Protein AF-A0A7K4CXM3-F1 (afdb_monomer_lite)

Foldseek 3Di:
DVQVPFDWDDDPPDIAGHEAEDEAAQEWEWEDDPDIDIQWADDPPDPDIDGVVPLLVVLLVQCLVLLFLVSDPQDCPDPVCNVSSVLSVLLSVPPRVLSNVLSVDPDPRVSNVSSRVSSQVSRVVVVLVVVVVVVVVVDDHPWYWYWTFYWYDYDPDIDTGTDDIDIRDD

Secondary structure (DSSP, 8-state):
-GGGGSPPEEETTEEEPPPEEEEEEEEEEEE-SSS-EESEE--TT-SS-EESSHHHHHHHHHHHHHSSGGG----S--TTSHHHHHHHHHHHHHHHHHHHHHHT-S-HHHHHHHHHHHHHHHHHHHHHHHHHHHHTTT---S-EEEEEEEEEE-SS-EEEEEEEEEEE--

pLDDT: mean 91.56, std 8.36, range [56.62, 98.5]

Sequence (170 aa):
AASHHAPDRHVGNACVEGNLLFFASAHVGFMPGEHVKYGKILRPGQERETTCCGAMMGFLALLKDRKSCSNLDLDLNDPLDIARQVVFCELAKHHGPALDALLAIADGNKQVIELAKINNDLVEGAIKRMVAAFLGRGHCENRIALVSGITINAPAEDYFVLREISVLKG

Structure (mmCIF, N/CA/C/O backbone):
data_AF-A0A7K4CXM3-F1
#
_entry.id   AF-A0A7K4CXM3-F1
#
loop_
_atom_site.group_PDB
_atom_site.id
_atom_site.type_symbol
_atom_site.label_atom_id
_atom_site.label_alt_id
_atom_site.label_comp_id
_atom_site.label_asym_id
_atom_site.label_entity_id
_atom_site.label_seq_id
_atom_site.pdbx_PDB_ins_code
_atom_site.Cartn_x
_atom_site.Cartn_y
_atom_site.Cartn_z
_atom_site.occupancy
_atom_site.B_iso_or_equiv
_atom_site.auth_seq_id
_atom_site.auth_comp_id
_atom_site.auth_asym_id
_atom_site.auth_atom_id
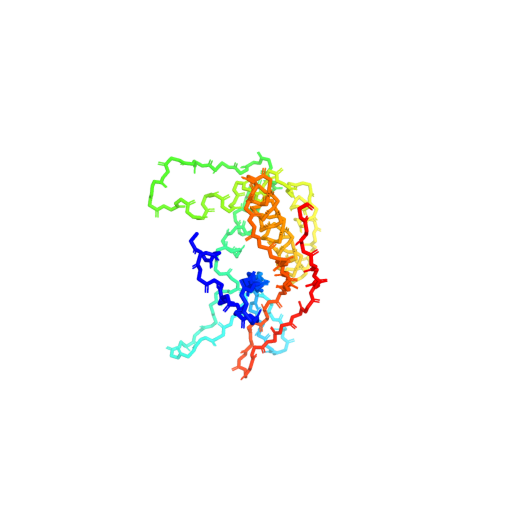_atom_site.pdbx_PDB_model_num
ATOM 1 N N . ALA A 1 1 ? 17.065 -9.524 -12.321 1.00 76.50 1 ALA A N 1
ATOM 2 C CA . ALA A 1 1 ? 16.664 -10.942 -12.172 1.00 76.50 1 ALA A CA 1
ATOM 3 C C . ALA A 1 1 ? 15.443 -11.233 -13.034 1.00 76.50 1 ALA A C 1
ATOM 5 O O . ALA A 1 1 ? 15.625 -11.848 -14.068 1.00 76.50 1 ALA A O 1
ATOM 6 N N . ALA A 1 2 ? 14.251 -10.723 -12.692 1.00 80.75 2 ALA A N 1
ATOM 7 C CA . ALA A 1 2 ? 13.035 -10.946 -13.489 1.00 80.75 2 ALA A CA 1
ATOM 8 C C . ALA A 1 2 ? 13.175 -10.554 -14.974 1.00 80.75 2 ALA A C 1
ATOM 10 O O . ALA A 1 2 ? 12.670 -11.258 -15.838 1.00 80.75 2 ALA A O 1
ATOM 11 N N . SER A 1 3 ? 13.914 -9.482 -15.271 1.00 79.00 3 SER A N 1
ATOM 12 C CA . SER A 1 3 ? 14.177 -9.031 -16.641 1.00 79.00 3 SER A CA 1
ATOM 13 C C . SER A 1 3 ? 14.892 -10.052 -17.526 1.00 79.00 3 SER A C 1
ATOM 15 O O . SER A 1 3 ? 14.507 -10.225 -18.673 1.00 79.00 3 SER A O 1
ATOM 17 N N . HIS A 1 4 ? 15.847 -10.814 -16.986 1.00 79.12 4 HIS A N 1
ATOM 18 C CA . HIS A 1 4 ? 16.572 -11.852 -17.735 1.00 79.12 4 HIS A CA 1
ATOM 19 C C . HIS A 1 4 ? 15.727 -13.097 -18.043 1.00 79.12 4 HIS A C 1
ATOM 21 O O . HIS A 1 4 ? 16.216 -14.033 -18.668 1.00 79.12 4 HIS A O 1
ATOM 27 N N . HIS A 1 5 ? 14.484 -13.138 -17.563 1.00 82.38 5 HIS A N 1
ATOM 28 C CA . HIS A 1 5 ? 13.542 -14.226 -17.806 1.00 82.38 5 HIS A CA 1
ATOM 29 C C . HIS A 1 5 ? 12.379 -13.799 -18.704 1.00 82.38 5 HIS A C 1
ATOM 31 O O . HIS A 1 5 ? 11.452 -14.584 -18.908 1.00 82.38 5 HIS A O 1
ATOM 37 N N . ALA A 1 6 ? 12.403 -12.570 -19.233 1.00 82.69 6 ALA A N 1
ATOM 38 C CA . ALA A 1 6 ? 11.450 -12.169 -20.251 1.00 82.69 6 ALA A CA 1
ATOM 39 C C . ALA A 1 6 ? 11.685 -13.034 -21.505 1.00 82.69 6 ALA A C 1
ATOM 41 O O . ALA A 1 6 ? 12.822 -13.142 -21.956 1.00 82.69 6 ALA A O 1
ATOM 42 N N . PRO A 1 7 ? 10.652 -13.699 -22.050 1.00 81.56 7 PRO A N 1
ATOM 43 C CA . PRO A 1 7 ? 10.836 -14.578 -23.192 1.00 81.56 7 PRO A CA 1
ATOM 44 C C . PRO A 1 7 ? 11.150 -13.756 -24.441 1.00 81.56 7 PRO A C 1
ATOM 46 O O . PRO A 1 7 ? 10.315 -12.975 -24.907 1.00 81.56 7 PRO A O 1
ATOM 49 N N . ASP A 1 8 ? 12.337 -13.973 -24.995 1.00 81.88 8 ASP A N 1
ATOM 50 C CA . ASP A 1 8 ? 12.737 -13.394 -26.268 1.00 81.88 8 ASP A CA 1
ATOM 51 C C . ASP A 1 8 ? 12.004 -14.069 -27.427 1.00 81.88 8 ASP A C 1
ATOM 53 O O . ASP A 1 8 ? 11.722 -15.273 -27.425 1.00 81.88 8 ASP A O 1
ATOM 57 N N . ARG A 1 9 ? 11.705 -13.285 -28.460 1.00 77.81 9 ARG A N 1
ATOM 58 C CA . ARG A 1 9 ? 11.128 -13.784 -29.705 1.00 77.81 9 ARG A CA 1
ATOM 59 C C . ARG A 1 9 ? 12.143 -13.658 -30.829 1.00 77.81 9 ARG A C 1
ATOM 61 O O . ARG A 1 9 ? 12.543 -12.559 -31.195 1.00 77.81 9 ARG A O 1
ATOM 68 N N . HIS A 1 10 ? 12.464 -14.780 -31.461 1.00 77.94 10 HIS A N 1
ATOM 69 C CA . HIS A 1 10 ? 13.262 -14.791 -32.683 1.00 77.94 10 HIS A CA 1
ATOM 70 C C . HIS A 1 10 ? 12.355 -14.667 -33.914 1.00 77.94 10 HIS A C 1
ATOM 72 O O . HIS A 1 10 ? 11.420 -15.451 -34.094 1.00 77.94 10 HIS A O 1
ATOM 78 N N . VAL A 1 11 ? 12.616 -13.673 -34.766 1.00 79.12 11 VAL A N 1
ATOM 79 C CA . VAL A 1 11 ? 11.941 -13.491 -36.061 1.00 79.12 11 VAL A CA 1
ATOM 80 C C . VAL A 1 11 ? 13.016 -13.424 -37.144 1.00 79.12 11 VAL A C 1
ATOM 82 O O . VAL A 1 11 ? 13.686 -12.407 -37.315 1.00 79.12 11 VAL A O 1
ATOM 85 N N . GLY A 1 12 ? 13.217 -14.536 -37.859 1.00 82.50 12 GLY A N 1
ATOM 86 C CA . GLY A 1 12 ? 14.363 -14.691 -38.759 1.00 82.50 12 GLY A CA 1
ATOM 87 C C . GLY A 1 12 ? 15.681 -14.636 -37.977 1.00 82.50 12 GLY A C 1
ATOM 88 O O . GLY A 1 12 ? 15.853 -15.386 -37.022 1.00 82.50 12 GLY A O 1
ATOM 89 N N . ASN A 1 13 ? 16.578 -13.719 -38.355 1.00 79.88 13 ASN A N 1
ATOM 90 C CA . ASN A 1 13 ? 17.862 -13.490 -37.673 1.00 79.88 13 ASN A CA 1
ATOM 91 C C . ASN A 1 13 ? 17.802 -12.394 -36.590 1.00 79.88 13 ASN A C 1
ATOM 93 O O . ASN A 1 13 ? 18.827 -12.079 -35.991 1.00 79.88 13 ASN A O 1
ATOM 97 N N . ALA A 1 14 ? 16.635 -11.787 -36.350 1.00 73.50 14 ALA A N 1
ATOM 98 C CA . ALA A 1 14 ? 16.468 -10.756 -35.330 1.00 73.50 14 ALA A CA 1
ATOM 99 C C . ALA A 1 14 ? 15.976 -11.367 -34.008 1.00 73.50 14 ALA A C 1
ATOM 101 O O . ALA A 1 14 ? 15.018 -12.145 -34.000 1.00 73.50 14 ALA A O 1
ATOM 102 N N . CYS A 1 15 ? 16.613 -10.986 -32.897 1.00 66.88 15 CYS A N 1
ATOM 103 C CA . CYS A 1 15 ? 16.104 -11.215 -31.547 1.00 66.88 15 CYS A CA 1
ATOM 104 C C . CYS A 1 15 ? 15.279 -9.995 -31.119 1.00 66.88 15 CYS A C 1
ATOM 106 O O . CYS A 1 15 ? 15.761 -8.866 -31.205 1.00 66.88 15 CYS A O 1
ATOM 108 N N . VAL A 1 16 ? 14.035 -10.213 -30.702 1.00 77.81 16 VAL A N 1
ATOM 109 C CA . VAL A 1 16 ? 13.154 -9.187 -30.140 1.00 77.81 16 VAL A CA 1
ATOM 110 C C . VAL A 1 16 ? 12.964 -9.508 -28.667 1.00 77.81 16 VAL A C 1
ATOM 112 O O . VAL A 1 16 ? 12.336 -10.513 -28.336 1.00 77.81 16 VAL A O 1
ATOM 115 N N . GLU A 1 17 ? 13.489 -8.649 -27.802 1.00 76.06 17 GLU A N 1
ATOM 116 C CA . GLU A 1 17 ? 13.418 -8.835 -26.352 1.00 76.06 17 GLU A CA 1
ATOM 117 C C . GLU A 1 17 ? 11.981 -8.882 -25.835 1.00 76.06 17 GLU A C 1
ATOM 119 O O . GLU A 1 17 ? 11.083 -8.186 -26.340 1.00 76.06 17 GLU A O 1
ATOM 124 N N . GLY A 1 18 ? 11.777 -9.699 -24.804 1.00 81.06 18 GLY A N 1
ATOM 125 C CA . GLY A 1 18 ? 10.493 -9.834 -24.129 1.00 81.06 18 GLY A CA 1
ATOM 126 C C . GLY A 1 18 ? 10.003 -8.536 -23.470 1.00 81.06 18 GLY A C 1
ATOM 127 O O . GLY A 1 18 ? 10.752 -7.595 -23.212 1.00 81.06 18 GLY A O 1
ATOM 128 N N . ASN A 1 19 ? 8.701 -8.487 -23.179 1.00 86.00 19 ASN A N 1
ATOM 129 C CA . ASN A 1 19 ? 8.090 -7.411 -22.394 1.00 86.00 19 ASN A CA 1
ATOM 130 C C . ASN A 1 19 ? 7.817 -7.910 -20.972 1.00 86.00 19 ASN A C 1
ATOM 132 O O . ASN A 1 19 ? 7.533 -9.093 -20.776 1.00 86.00 19 ASN A O 1
ATOM 136 N N . LEU A 1 20 ? 7.833 -7.006 -19.994 1.00 89.19 20 LEU A N 1
ATOM 137 C CA . LEU A 1 20 ? 7.477 -7.315 -18.608 1.00 89.19 20 LEU A CA 1
ATOM 138 C C . LEU A 1 20 ? 6.139 -6.681 -18.238 1.00 89.19 20 LEU A C 1
ATOM 140 O O . LEU A 1 20 ? 5.827 -5.571 -18.667 1.00 89.19 20 LEU A O 1
ATOM 144 N N . LEU A 1 21 ? 5.375 -7.374 -17.398 1.00 92.06 21 LEU A N 1
ATOM 145 C CA . LEU A 1 21 ? 4.146 -6.875 -16.792 1.00 92.06 21 LEU A CA 1
ATOM 146 C C . LEU A 1 21 ? 4.241 -7.050 -15.275 1.00 92.06 21 LEU A C 1
ATOM 148 O O . LEU A 1 21 ? 4.305 -8.174 -14.781 1.00 92.06 21 LEU A O 1
ATOM 152 N N . PHE A 1 22 ? 4.250 -5.941 -14.545 1.00 93.00 22 PHE A N 1
ATOM 153 C CA . PHE A 1 22 ? 4.228 -5.922 -13.089 1.00 93.00 22 PHE A CA 1
ATOM 154 C C . PHE A 1 22 ? 2.804 -5.709 -12.588 1.00 93.00 22 PHE A C 1
ATOM 156 O O . PHE A 1 22 ? 2.159 -4.728 -12.951 1.00 93.00 22 PHE A O 1
ATOM 163 N N . PHE A 1 23 ? 2.345 -6.603 -11.713 1.00 95.62 23 PHE A N 1
ATOM 164 C CA . PHE A 1 23 ? 1.153 -6.393 -10.897 1.00 95.62 23 PHE A CA 1
ATOM 165 C C . PHE A 1 23 ? 1.585 -5.961 -9.503 1.00 95.62 23 PHE A C 1
ATOM 167 O O . PHE A 1 23 ? 2.397 -6.632 -8.864 1.00 95.62 23 PHE A O 1
ATOM 174 N N . ALA A 1 24 ? 1.046 -4.843 -9.040 1.00 95.75 24 ALA A N 1
ATOM 175 C CA . ALA A 1 24 ? 1.365 -4.277 -7.744 1.00 95.75 24 ALA A CA 1
ATOM 176 C C . ALA A 1 24 ? 0.084 -3.929 -7.004 1.00 95.75 24 ALA A C 1
ATOM 178 O O . ALA A 1 24 ? -0.810 -3.299 -7.570 1.00 95.75 24 ALA A O 1
ATOM 179 N N . SER A 1 25 ? -0.004 -4.327 -5.737 1.00 96.44 25 SER A N 1
ATOM 180 C CA . SER A 1 25 ? -1.171 -3.977 -4.946 1.00 96.44 25 SER A CA 1
ATOM 181 C C . SER A 1 25 ? -0.889 -3.852 -3.465 1.00 96.44 25 SER A C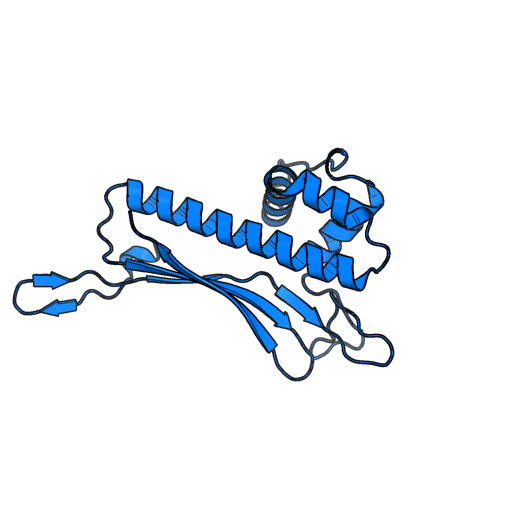 1
ATOM 183 O O . SER A 1 25 ? -0.359 -4.783 -2.855 1.00 96.44 25 SER A O 1
ATOM 185 N N . ALA A 1 26 ? -1.355 -2.759 -2.866 1.00 97.38 26 ALA A N 1
ATOM 186 C CA . ALA A 1 26 ? -1.733 -2.801 -1.459 1.00 97.38 26 ALA A CA 1
ATOM 187 C C . ALA A 1 26 ? -2.987 -3.674 -1.288 1.00 97.38 26 ALA A C 1
ATOM 189 O O . ALA A 1 26 ? -3.723 -3.914 -2.246 1.00 97.38 26 ALA A O 1
ATOM 190 N N . HIS A 1 27 ? -3.258 -4.132 -0.066 1.00 98.00 27 HIS A N 1
ATOM 191 C CA . HIS A 1 27 ? -4.478 -4.885 0.203 1.00 98.00 27 HIS A CA 1
ATOM 192 C C . HIS A 1 27 ? -5.151 -4.489 1.517 1.00 98.00 27 HIS A C 1
ATOM 194 O O . HIS A 1 27 ? -4.499 -4.024 2.459 1.00 98.00 27 HIS A O 1
ATOM 200 N N . VAL A 1 28 ? -6.467 -4.673 1.572 1.00 98.38 28 VAL A N 1
ATOM 201 C CA . VAL A 1 28 ? -7.304 -4.372 2.734 1.00 98.38 28 VAL A CA 1
ATOM 202 C C . VAL A 1 28 ? -8.408 -5.414 2.866 1.00 98.38 28 VAL A C 1
ATOM 204 O O . VAL A 1 28 ? -8.999 -5.837 1.879 1.00 98.38 28 VAL A O 1
ATOM 207 N N . GLY A 1 29 ? -8.690 -5.842 4.093 1.00 98.00 29 GLY A N 1
ATOM 208 C CA . GLY A 1 29 ? -9.811 -6.728 4.381 1.00 98.00 29 GLY A CA 1
ATOM 209 C C . GLY A 1 29 ? -11.125 -5.966 4.476 1.00 98.00 29 GLY A C 1
ATOM 210 O O . GLY A 1 29 ? -11.158 -4.823 4.941 1.00 98.00 29 GLY A O 1
ATOM 211 N N . PHE A 1 30 ? -12.199 -6.628 4.085 1.00 95.81 30 PHE A N 1
ATOM 212 C CA . PHE A 1 30 ? -13.568 -6.161 4.196 1.00 95.81 30 PHE A CA 1
ATOM 213 C C . PHE A 1 30 ? -14.418 -7.245 4.860 1.00 95.81 30 PHE A C 1
ATOM 215 O O . PHE A 1 30 ? -14.438 -8.391 4.414 1.00 95.81 30 PHE A O 1
ATOM 222 N N . MET A 1 31 ? -15.154 -6.871 5.905 1.00 96.06 31 MET A N 1
ATOM 223 C CA . MET A 1 31 ? -16.181 -7.712 6.514 1.00 96.06 31 MET A CA 1
ATOM 224 C C . MET A 1 31 ? -17.558 -7.062 6.339 1.00 96.06 31 MET A C 1
ATOM 226 O O . MET A 1 31 ? -17.776 -5.971 6.883 1.00 96.06 31 MET A O 1
ATOM 230 N N . PRO A 1 32 ? -18.487 -7.711 5.609 1.00 93.06 32 PRO A N 1
ATOM 231 C CA . PRO A 1 32 ? -19.871 -7.267 5.533 1.00 93.06 32 PRO A CA 1
ATOM 232 C C . PRO A 1 32 ? -20.613 -7.579 6.842 1.00 93.06 32 PRO A C 1
ATOM 234 O O . PRO A 1 32 ? -20.264 -8.512 7.564 1.00 93.06 32 PRO A O 1
ATOM 237 N N . GLY A 1 33 ? -21.656 -6.809 7.142 1.00 88.94 33 GLY A N 1
ATOM 238 C CA . GLY A 1 33 ? -22.489 -6.978 8.333 1.00 88.94 33 GLY A CA 1
ATOM 239 C C . GLY A 1 33 ? -23.281 -5.710 8.646 1.00 88.94 33 GLY A C 1
ATOM 240 O O . GLY A 1 33 ? -23.239 -4.752 7.876 1.00 88.94 33 GLY A O 1
ATOM 241 N N . GLU A 1 34 ? -23.970 -5.689 9.790 1.00 86.94 34 GLU A N 1
ATOM 242 C CA . GLU A 1 34 ? -24.700 -4.506 10.285 1.00 86.94 34 GLU A CA 1
ATOM 243 C C . GLU A 1 34 ? -23.774 -3.290 10.454 1.00 86.94 34 GLU A C 1
ATOM 245 O O . GLU A 1 34 ? -24.127 -2.156 10.131 1.00 86.94 34 GLU A O 1
ATOM 250 N N . HIS A 1 35 ? -22.537 -3.552 10.871 1.00 89.00 35 HIS A N 1
ATOM 251 C CA . HIS A 1 35 ? -21.449 -2.590 10.839 1.00 89.00 35 HIS A CA 1
ATOM 252 C C . HIS A 1 35 ? -20.346 -3.132 9.941 1.00 89.00 35 HIS A C 1
ATOM 254 O O . HIS A 1 35 ? -19.618 -4.049 10.323 1.00 89.00 35 HIS A O 1
ATOM 260 N N . VAL A 1 36 ? -20.228 -2.559 8.743 1.00 93.69 36 VAL A N 1
ATOM 261 C CA . VAL A 1 36 ? -19.119 -2.848 7.830 1.00 93.69 36 VAL A CA 1
ATOM 262 C C . VAL A 1 36 ? -17.800 -2.556 8.539 1.00 93.69 36 VAL A C 1
ATOM 264 O O . VAL A 1 36 ? -17.655 -1.509 9.175 1.00 93.69 36 VAL A O 1
ATOM 267 N N . LYS A 1 37 ? -16.824 -3.457 8.408 1.00 96.25 37 LYS A N 1
ATOM 268 C CA . LYS A 1 37 ? -15.475 -3.255 8.950 1.00 96.25 37 LYS 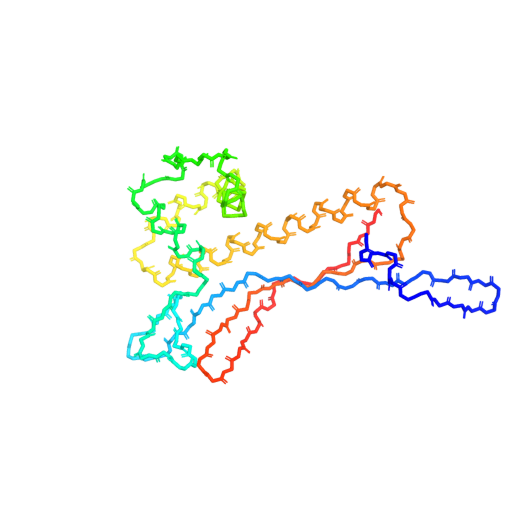A CA 1
ATOM 269 C C . LYS A 1 37 ? -14.445 -3.370 7.840 1.00 96.25 37 LYS A C 1
ATOM 271 O O . LYS A 1 37 ? -14.301 -4.430 7.230 1.00 96.25 37 LYS A O 1
ATOM 276 N N . TYR A 1 38 ? -13.693 -2.300 7.629 1.00 97.62 38 TYR A N 1
ATOM 277 C CA . TYR A 1 38 ? -12.481 -2.331 6.819 1.00 97.62 38 TYR A CA 1
ATOM 278 C C . TYR A 1 38 ? -11.272 -2.649 7.699 1.00 97.62 38 TYR A C 1
ATOM 280 O O . TYR A 1 38 ? -11.227 -2.309 8.882 1.00 97.62 38 TYR A O 1
ATOM 288 N N . GLY A 1 39 ? -10.274 -3.320 7.130 1.00 97.62 39 GLY A N 1
ATOM 289 C CA . GLY A 1 39 ? -9.068 -3.716 7.858 1.00 97.62 39 GLY A CA 1
ATOM 290 C C . GLY A 1 39 ? -9.189 -5.068 8.562 1.00 97.62 39 GLY A C 1
ATOM 291 O O . GLY A 1 39 ? -8.293 -5.447 9.324 1.00 97.62 39 GLY A O 1
ATOM 292 N N . LYS A 1 40 ? -10.296 -5.787 8.346 1.00 97.56 40 LYS A N 1
ATOM 293 C CA . LYS A 1 40 ? -10.627 -7.059 8.998 1.00 97.56 40 LYS A CA 1
ATOM 294 C C . LYS A 1 40 ? -11.066 -8.101 7.981 1.00 97.56 40 LYS A C 1
ATOM 296 O O . LYS A 1 40 ? -11.629 -7.752 6.952 1.00 97.56 40 LYS A O 1
ATOM 301 N N . ILE A 1 41 ? -10.817 -9.368 8.290 1.00 96.69 41 ILE A N 1
ATOM 302 C CA . ILE A 1 41 ? -11.357 -10.511 7.551 1.00 96.69 41 ILE A CA 1
ATOM 303 C C . ILE A 1 41 ? -11.474 -11.731 8.473 1.00 96.69 41 ILE A C 1
ATOM 305 O O . ILE A 1 41 ? -10.683 -11.877 9.411 1.00 96.69 41 ILE A O 1
ATOM 309 N N . LEU A 1 42 ? -12.440 -12.610 8.210 1.00 95.25 42 LEU A N 1
ATOM 310 C CA . LEU A 1 42 ? -12.495 -13.952 8.786 1.00 95.25 42 LEU A CA 1
ATOM 311 C C . LEU A 1 42 ? -11.744 -14.917 7.863 1.00 95.25 42 LEU A C 1
ATOM 313 O O . LEU A 1 42 ? -12.155 -15.128 6.725 1.00 95.25 42 LEU A O 1
ATOM 317 N N . ARG A 1 43 ? -10.627 -15.478 8.332 1.00 93.38 43 ARG A N 1
ATOM 318 C CA . ARG A 1 43 ? -9.829 -16.420 7.534 1.00 93.38 43 ARG A CA 1
ATOM 319 C C . ARG A 1 43 ? -10.320 -17.857 7.746 1.00 93.38 43 ARG A C 1
ATOM 321 O O . ARG A 1 43 ? -10.772 -18.173 8.849 1.00 93.38 43 ARG A O 1
ATOM 328 N N . PRO A 1 44 ? -10.183 -18.744 6.744 1.00 92.50 44 PRO A N 1
ATOM 329 C CA . PRO A 1 44 ? -10.500 -20.159 6.908 1.00 92.50 44 PRO A CA 1
ATOM 330 C C . PRO A 1 44 ? -9.805 -20.764 8.135 1.00 92.50 44 PRO A C 1
ATOM 332 O O . PRO A 1 44 ? -8.609 -20.561 8.343 1.00 92.50 44 PRO A O 1
ATOM 335 N N . GLY A 1 45 ? -10.567 -21.489 8.957 1.00 94.56 45 GLY A N 1
ATOM 336 C CA . GLY A 1 45 ? -10.066 -22.120 10.183 1.00 94.56 45 GLY A CA 1
ATOM 337 C C . GLY A 1 45 ? -9.947 -21.196 11.403 1.00 94.56 45 GLY A C 1
ATOM 338 O O . GLY A 1 45 ? -9.462 -21.642 12.439 1.00 94.56 45 GLY A O 1
ATOM 339 N N . GLN A 1 46 ? -10.379 -19.933 11.318 1.00 94.38 46 GLN A N 1
ATOM 340 C CA . GLN A 1 46 ? -10.430 -19.022 12.465 1.00 94.38 46 GLN A CA 1
ATOM 341 C C . GLN A 1 46 ? -11.860 -18.849 12.978 1.00 94.38 46 GLN A C 1
ATOM 343 O O . GLN A 1 46 ? -12.797 -18.716 12.200 1.00 94.38 46 GLN A O 1
ATOM 348 N N . GLU A 1 47 ? -12.018 -18.768 14.300 1.00 95.06 47 GLU A N 1
ATOM 349 C CA . GLU A 1 47 ? -13.306 -18.448 14.937 1.00 95.06 47 GLU A CA 1
ATOM 350 C C . GLU A 1 47 ? -13.582 -16.938 15.003 1.00 95.06 47 GLU A C 1
ATOM 352 O O . GLU A 1 47 ? -14.683 -16.513 15.346 1.00 95.06 47 GLU A O 1
ATOM 357 N N . ARG A 1 48 ? -12.566 -16.104 14.746 1.00 94.75 48 ARG A N 1
ATOM 358 C CA . ARG A 1 48 ? -12.620 -14.655 14.969 1.00 94.75 48 ARG A CA 1
ATOM 359 C C . ARG A 1 48 ? -12.005 -13.885 13.812 1.00 94.75 48 ARG A C 1
ATOM 361 O O . ARG A 1 48 ? -11.016 -14.308 13.219 1.00 94.75 48 ARG A O 1
ATOM 368 N N . GLU A 1 49 ? -12.567 -12.707 13.556 1.00 95.69 49 GLU A N 1
ATOM 369 C CA . GLU A 1 49 ? -12.021 -11.736 12.611 1.00 95.69 49 GLU A CA 1
ATOM 370 C C . GLU A 1 49 ? -10.616 -11.286 13.037 1.00 95.69 49 GLU A C 1
ATOM 372 O O . GLU A 1 49 ? -10.374 -10.904 14.187 1.00 95.69 49 GLU A O 1
ATOM 377 N N . THR A 1 50 ? -9.692 -11.244 12.085 1.00 96.12 50 THR A N 1
ATOM 378 C CA . THR A 1 50 ? -8.315 -10.788 12.299 1.00 96.12 50 THR A CA 1
ATOM 379 C C . THR A 1 50 ? -7.964 -9.647 11.344 1.00 96.12 50 THR A C 1
ATOM 381 O O . THR A 1 50 ? -8.734 -9.307 10.448 1.00 96.12 50 THR A O 1
ATOM 384 N N . THR A 1 51 ? -6.841 -8.962 11.574 1.00 97.69 51 THR A N 1
ATOM 385 C CA . THR A 1 51 ? -6.441 -7.785 10.782 1.00 97.69 51 THR A CA 1
ATOM 386 C C . THR A 1 51 ? -6.005 -8.147 9.360 1.00 97.69 51 THR A C 1
ATOM 388 O O . THR A 1 51 ? -5.410 -9.203 9.119 1.00 97.69 51 THR A O 1
ATOM 391 N N . CYS A 1 52 ? -6.286 -7.253 8.410 1.00 97.19 52 CYS A N 1
ATOM 392 C CA . CYS A 1 52 ? -5.938 -7.381 6.997 1.00 97.19 52 CYS A CA 1
ATOM 393 C C . CYS A 1 52 ? -5.883 -5.988 6.333 1.00 97.19 52 CYS A C 1
ATOM 395 O O . CYS A 1 52 ? -6.915 -5.345 6.207 1.00 97.19 52 CYS A O 1
ATOM 397 N N . CYS A 1 53 ? -4.746 -5.445 5.900 1.00 96.81 53 CYS A N 1
ATOM 398 C CA . CYS A 1 53 ? -3.365 -5.905 6.052 1.00 96.81 53 CYS A CA 1
ATOM 399 C C . CYS A 1 53 ? -2.866 -5.768 7.503 1.00 96.81 53 CYS A C 1
ATOM 401 O O . CYS A 1 53 ? -2.958 -4.693 8.095 1.00 96.81 53 CYS A O 1
ATOM 403 N N . GLY A 1 54 ? -2.302 -6.836 8.079 1.00 97.19 54 GLY A N 1
ATOM 404 C CA . GLY A 1 54 ? -1.823 -6.832 9.468 1.00 97.19 54 GLY A CA 1
ATOM 405 C C . GLY A 1 54 ? -0.776 -5.749 9.750 1.00 97.19 54 GLY A C 1
ATOM 406 O O . GLY A 1 54 ? -0.907 -5.021 10.732 1.00 97.19 54 GLY A O 1
ATOM 407 N N . ALA A 1 55 ? 0.197 -5.582 8.847 1.00 96.75 55 ALA A N 1
ATOM 408 C CA . ALA A 1 55 ? 1.243 -4.568 8.972 1.00 96.75 55 ALA A CA 1
ATOM 409 C C . ALA A 1 55 ? 0.671 -3.142 8.961 1.00 96.75 55 ALA A C 1
ATOM 411 O O . ALA A 1 55 ? 1.020 -2.335 9.818 1.00 96.75 55 ALA A O 1
ATOM 412 N N . MET A 1 56 ? -0.257 -2.843 8.046 1.00 98.19 56 MET A N 1
ATOM 413 C CA . MET A 1 56 ? -0.874 -1.513 7.959 1.00 98.19 56 MET A CA 1
ATOM 414 C C . MET A 1 56 ? -1.797 -1.223 9.141 1.00 98.19 56 MET A C 1
ATOM 416 O O . MET A 1 56 ? -1.848 -0.093 9.615 1.00 98.19 56 MET A O 1
ATOM 420 N N . MET A 1 57 ? -2.496 -2.228 9.675 1.00 98.25 57 MET A N 1
ATOM 421 C CA . MET A 1 57 ? -3.290 -2.041 10.895 1.00 98.25 57 MET A CA 1
ATOM 422 C C . MET A 1 57 ? -2.399 -1.800 12.118 1.00 98.25 57 MET A C 1
ATOM 424 O O . MET A 1 57 ? -2.738 -0.966 12.956 1.00 98.25 57 MET A O 1
ATOM 428 N N . GLY A 1 58 ? -1.244 -2.468 12.194 1.00 96.75 58 GLY A N 1
ATOM 429 C CA . GLY A 1 58 ? -0.216 -2.175 13.195 1.00 96.75 58 GLY A CA 1
ATOM 430 C C . GLY A 1 58 ? 0.342 -0.757 13.055 1.00 96.75 58 GLY A C 1
ATOM 431 O O . GLY A 1 58 ? 0.446 -0.039 14.046 1.00 96.75 58 GLY A O 1
ATOM 432 N N . PHE A 1 59 ? 0.617 -0.319 11.823 1.00 97.25 59 PHE A N 1
ATOM 433 C CA . PHE A 1 59 ? 1.062 1.047 11.544 1.00 97.25 59 PHE A CA 1
ATOM 434 C C . PHE A 1 59 ? 0.026 2.091 11.964 1.00 97.25 59 PHE A C 1
ATOM 436 O O . PHE A 1 59 ? 0.365 3.059 12.638 1.00 97.25 59 PHE A O 1
ATOM 443 N N . LEU A 1 60 ? -1.249 1.874 11.629 1.00 97.81 60 LEU A N 1
ATOM 444 C CA . LEU A 1 60 ? -2.336 2.770 12.018 1.00 97.81 60 LEU A CA 1
ATOM 445 C C . LEU A 1 60 ? -2.482 2.862 13.540 1.00 97.81 60 LEU A C 1
ATOM 447 O O . LEU A 1 60 ? -2.701 3.949 14.069 1.00 97.81 60 LEU A O 1
ATOM 451 N N . ALA A 1 61 ? -2.369 1.734 14.245 1.00 97.12 61 ALA A N 1
ATOM 452 C CA . ALA A 1 61 ? -2.405 1.715 15.703 1.00 97.12 61 ALA A CA 1
ATOM 453 C C . ALA A 1 61 ? -1.244 2.526 16.300 1.00 97.12 61 ALA A C 1
ATOM 455 O O . ALA A 1 61 ? -1.472 3.353 17.181 1.00 97.12 61 ALA A O 1
ATOM 456 N N . LEU A 1 62 ? -0.030 2.354 15.768 1.00 95.75 62 LEU A N 1
ATOM 457 C CA . LEU A 1 62 ? 1.151 3.110 16.184 1.00 95.75 62 LEU A CA 1
ATOM 458 C C . LEU A 1 62 ? 1.002 4.616 15.909 1.00 95.75 62 LEU A C 1
ATOM 460 O O . LEU A 1 62 ? 1.286 5.431 16.783 1.00 95.75 62 LEU A O 1
ATOM 464 N N . LEU A 1 63 ? 0.506 4.992 14.727 1.00 96.31 63 LEU A N 1
ATOM 465 C CA . LEU A 1 63 ? 0.220 6.386 14.374 1.00 96.31 63 LEU A CA 1
ATOM 466 C C . LEU A 1 63 ? -0.788 7.024 15.334 1.00 96.31 63 LEU A C 1
ATOM 468 O O . LEU A 1 63 ? -0.585 8.149 15.782 1.00 96.31 63 LEU A O 1
ATOM 472 N N . LYS A 1 64 ? -1.862 6.304 15.679 1.00 96.50 64 LYS A N 1
ATOM 473 C CA . LYS A 1 64 ? -2.872 6.778 16.637 1.00 96.50 64 LYS A CA 1
ATOM 474 C C . LYS A 1 64 ? -2.293 6.972 18.035 1.00 96.50 64 LYS A C 1
ATOM 476 O O . LYS A 1 64 ? -2.594 7.978 18.672 1.00 96.50 64 LYS A O 1
ATOM 481 N N . ASP A 1 65 ? -1.456 6.043 18.488 1.00 96.69 65 ASP A N 1
ATOM 482 C CA . ASP A 1 65 ? -0.780 6.124 19.786 1.00 96.69 65 ASP A CA 1
ATOM 483 C C . ASP A 1 65 ? 0.177 7.327 19.854 1.00 96.69 65 ASP A C 1
ATOM 485 O O . ASP A 1 65 ? 0.176 8.094 20.817 1.00 96.69 65 ASP A O 1
ATOM 489 N N . ARG A 1 66 ? 0.943 7.561 18.781 1.00 95.75 66 ARG A N 1
ATOM 490 C CA . ARG A 1 66 ? 1.900 8.676 18.678 1.00 95.75 66 ARG A CA 1
ATOM 491 C C . ARG A 1 66 ? 1.268 10.018 18.301 1.00 95.75 66 ARG A C 1
ATOM 493 O O . ARG A 1 66 ? 1.919 11.055 18.449 1.00 95.75 66 ARG A O 1
ATOM 500 N N . LYS A 1 67 ? 0.008 10.014 17.853 1.00 95.31 67 LYS A N 1
ATOM 501 C CA . LYS A 1 67 ? -0.817 11.176 17.460 1.00 95.31 67 LYS A CA 1
ATOM 502 C C . LYS A 1 67 ? -0.269 12.032 16.313 1.00 95.31 67 LYS A C 1
ATOM 504 O O . LYS A 1 67 ? -0.909 13.010 15.944 1.00 95.31 67 LYS A O 1
ATOM 509 N N . SER A 1 68 ? 0.889 11.686 15.764 1.00 93.62 68 SER A N 1
ATOM 510 C CA . SER A 1 68 ? 1.457 12.294 14.569 1.00 93.62 68 SER A CA 1
ATOM 511 C C . SER A 1 68 ? 2.528 11.385 13.983 1.00 93.62 68 SER A C 1
ATOM 513 O O . SER A 1 68 ? 3.213 10.653 14.705 1.00 93.62 68 SER A O 1
ATOM 515 N N . CYS A 1 69 ? 2.695 11.474 12.670 1.00 92.44 69 CYS A N 1
ATOM 516 C CA . CYS A 1 69 ? 3.771 10.841 11.935 1.00 92.44 69 CYS A CA 1
ATOM 517 C C . CYS A 1 69 ? 5.163 11.317 12.388 1.00 92.44 69 CYS A C 1
ATOM 519 O O . CYS A 1 69 ? 6.093 10.513 12.410 1.00 92.44 69 CYS A O 1
ATOM 521 N N . SER A 1 70 ? 5.324 12.586 12.783 1.00 90.75 70 SER A N 1
ATOM 522 C CA . SER A 1 70 ? 6.625 13.117 13.233 1.00 90.75 70 SER A CA 1
ATOM 523 C C . SER A 1 70 ? 7.096 12.522 14.561 1.00 90.75 70 SER A C 1
ATOM 525 O O . SER A 1 70 ? 8.269 12.625 14.901 1.00 90.75 70 SER A O 1
ATOM 527 N N . ASN A 1 71 ? 6.178 11.915 15.314 1.00 91.31 71 ASN A N 1
ATOM 528 C CA . ASN A 1 71 ? 6.442 11.313 16.618 1.00 91.31 71 ASN A CA 1
ATOM 529 C C . ASN A 1 71 ? 6.712 9.803 16.519 1.00 91.31 71 ASN A C 1
ATOM 531 O O . ASN A 1 71 ? 6.799 9.123 17.543 1.00 91.31 71 ASN A O 1
ATOM 535 N N . LEU A 1 72 ? 6.777 9.248 15.306 1.00 90.25 72 LEU A N 1
ATOM 536 C CA . LEU A 1 72 ? 7.117 7.848 15.104 1.00 90.25 72 LEU A CA 1
ATOM 537 C C . LEU A 1 72 ? 8.610 7.639 15.370 1.00 90.25 72 LEU A C 1
ATOM 539 O O . LEU A 1 72 ? 9.457 8.077 14.597 1.00 90.25 72 LEU A O 1
ATOM 543 N N . ASP A 1 73 ? 8.912 6.930 16.452 1.00 85.56 73 ASP A N 1
ATOM 544 C CA . ASP A 1 73 ? 10.251 6.416 16.719 1.00 85.56 73 ASP A CA 1
ATOM 545 C C . ASP A 1 73 ? 10.430 5.097 15.957 1.00 85.56 73 ASP A C 1
ATOM 547 O O . ASP A 1 73 ? 9.923 4.045 16.362 1.00 85.56 73 ASP A O 1
ATOM 551 N N . LEU A 1 74 ? 11.036 5.189 14.774 1.00 84.25 74 LEU A N 1
ATOM 552 C CA . LEU A 1 74 ? 11.287 4.054 13.893 1.00 84.25 74 LEU A CA 1
ATOM 553 C C . LEU A 1 74 ? 12.774 3.715 13.951 1.00 84.25 74 LEU A C 1
ATOM 555 O O . LEU A 1 74 ? 13.585 4.309 13.243 1.00 84.25 74 LEU A O 1
ATOM 559 N N . ASP A 1 75 ? 13.120 2.749 14.798 1.00 79.56 75 ASP A N 1
ATOM 560 C CA . ASP A 1 75 ? 14.448 2.143 14.782 1.00 79.56 75 ASP A CA 1
ATOM 561 C C . ASP A 1 75 ? 14.619 1.353 13.475 1.00 79.56 75 ASP A C 1
ATOM 563 O O . ASP A 1 75 ? 13.745 0.567 13.126 1.00 79.56 75 ASP A O 1
ATOM 567 N N . LEU A 1 76 ? 15.708 1.586 12.740 1.00 78.56 76 LEU A N 1
ATOM 568 C CA . LEU A 1 76 ? 16.066 0.858 11.511 1.00 78.56 76 LEU A CA 1
ATOM 569 C C . LEU A 1 76 ? 17.101 -0.249 11.768 1.00 78.56 76 LEU A C 1
ATOM 571 O O . LEU A 1 76 ? 17.572 -0.885 10.824 1.00 78.56 76 LEU A O 1
ATOM 575 N N . ASN A 1 77 ? 17.504 -0.449 13.024 1.00 83.56 77 ASN A N 1
ATOM 576 C CA . ASN A 1 77 ? 18.598 -1.346 13.381 1.00 83.56 77 ASN A CA 1
ATOM 577 C C . ASN A 1 77 ? 18.135 -2.735 13.836 1.00 83.56 77 ASN A C 1
ATOM 579 O O . ASN A 1 77 ? 18.987 -3.524 14.238 1.00 83.56 77 ASN A O 1
ATOM 583 N N . ASP A 1 78 ? 16.835 -3.061 13.779 1.00 85.06 78 ASP A N 1
ATOM 584 C CA . ASP A 1 78 ? 16.367 -4.415 14.110 1.00 85.06 78 ASP A CA 1
ATOM 585 C C . ASP A 1 78 ? 16.437 -5.314 12.865 1.00 85.06 78 ASP A C 1
ATOM 587 O O . ASP A 1 78 ? 15.589 -5.218 11.967 1.00 85.06 78 ASP A O 1
ATOM 591 N N . PRO A 1 79 ? 17.412 -6.234 12.785 1.00 89.31 79 PRO A N 1
ATOM 592 C CA . PRO A 1 79 ? 17.519 -7.124 11.639 1.00 89.31 79 PRO A CA 1
ATOM 593 C C . PRO A 1 79 ? 16.361 -8.129 11.564 1.00 89.31 79 PRO A C 1
ATOM 595 O O . PRO A 1 79 ? 16.166 -8.735 10.509 1.00 89.31 79 PRO A O 1
ATOM 598 N N . LEU A 1 80 ? 15.601 -8.333 12.647 1.00 93.12 80 LEU A N 1
ATOM 599 C CA . LEU A 1 80 ? 14.509 -9.307 12.691 1.00 93.12 80 LEU A CA 1
ATOM 600 C C . LEU A 1 80 ? 13.217 -8.783 12.054 1.00 93.12 80 LEU A C 1
ATOM 602 O O . LEU A 1 80 ? 12.367 -9.589 11.677 1.00 93.12 80 LEU A O 1
ATOM 606 N N . ASP A 1 81 ? 13.070 -7.463 11.898 1.00 90.75 81 ASP A N 1
ATOM 607 C CA . ASP A 1 81 ? 11.820 -6.833 11.448 1.00 90.75 81 ASP A CA 1
ATOM 608 C C . ASP A 1 81 ? 12.036 -5.724 10.401 1.00 90.75 81 ASP A C 1
ATOM 610 O O . ASP A 1 81 ? 11.268 -4.764 10.268 1.00 90.75 81 ASP A O 1
ATOM 614 N N . ILE A 1 82 ? 13.100 -5.876 9.610 1.00 91.75 82 ILE A N 1
ATOM 615 C CA . ILE A 1 82 ? 13.541 -4.868 8.643 1.00 91.75 82 ILE A CA 1
ATOM 616 C C . ILE A 1 82 ? 12.464 -4.513 7.610 1.00 91.75 82 ILE A C 1
ATOM 618 O O . ILE A 1 82 ? 12.329 -3.357 7.218 1.00 91.75 82 ILE A O 1
ATOM 622 N N . ALA A 1 83 ? 11.645 -5.483 7.190 1.00 91.75 83 ALA A N 1
ATOM 623 C CA . ALA A 1 83 ? 10.600 -5.247 6.198 1.00 91.75 83 ALA A CA 1
ATOM 624 C C . ALA A 1 83 ? 9.521 -4.288 6.723 1.00 91.75 83 ALA A C 1
ATOM 626 O O . ALA A 1 83 ? 9.129 -3.359 6.012 1.00 91.75 83 ALA A O 1
ATOM 627 N N . ARG A 1 84 ? 9.062 -4.468 7.971 1.00 93.00 84 ARG A N 1
ATOM 628 C CA . ARG A 1 84 ? 8.096 -3.547 8.585 1.00 93.00 84 ARG A CA 1
ATOM 629 C C . ARG A 1 84 ? 8.713 -2.166 8.748 1.00 93.00 84 ARG A C 1
ATOM 631 O O . ARG A 1 84 ? 8.069 -1.176 8.409 1.00 93.00 84 ARG A O 1
ATOM 638 N N . GLN A 1 85 ? 9.942 -2.107 9.252 1.00 91.81 85 GLN A N 1
ATOM 639 C CA . GLN A 1 85 ? 10.644 -0.852 9.506 1.00 91.81 85 GLN A CA 1
ATOM 640 C C . GLN A 1 85 ? 10.823 -0.031 8.232 1.00 91.81 85 GLN A C 1
ATOM 642 O O . GLN A 1 85 ? 10.407 1.124 8.194 1.00 91.81 85 GLN A O 1
ATOM 647 N N . VAL A 1 86 ? 11.335 -0.645 7.162 1.00 93.44 86 VAL A N 1
ATOM 648 C CA . VAL A 1 86 ? 11.505 0.017 5.861 1.00 93.44 86 VAL A CA 1
ATOM 649 C C . VAL A 1 86 ? 10.177 0.571 5.352 1.00 93.44 86 VAL A C 1
ATOM 651 O O . VAL A 1 86 ? 10.115 1.738 4.973 1.00 93.44 86 VAL A O 1
ATOM 654 N N . VAL A 1 87 ? 9.099 -0.219 5.389 1.00 94.56 87 VAL A N 1
ATOM 655 C CA . VAL A 1 87 ? 7.780 0.245 4.931 1.00 94.56 87 VAL A CA 1
ATOM 656 C C . VAL A 1 87 ? 7.278 1.414 5.780 1.00 94.56 87 VAL A C 1
ATOM 658 O O . VAL A 1 87 ? 6.786 2.397 5.231 1.00 94.56 87 VAL A O 1
ATOM 661 N N . PHE A 1 88 ? 7.410 1.347 7.105 1.00 95.56 88 PHE A N 1
ATOM 662 C CA . PHE A 1 88 ? 6.926 2.400 8.003 1.00 95.56 88 PHE A CA 1
ATOM 663 C C . PHE A 1 88 ? 7.729 3.694 7.821 1.00 95.56 88 PHE A C 1
ATOM 665 O O . PHE A 1 88 ? 7.141 4.775 7.769 1.00 95.56 88 PHE A O 1
ATOM 672 N N . CYS A 1 89 ? 9.050 3.586 7.665 1.00 94.31 89 CYS A N 1
ATOM 673 C CA . CYS A 1 89 ? 9.931 4.719 7.396 1.00 94.31 89 CYS A CA 1
ATOM 674 C C . CYS A 1 89 ? 9.617 5.363 6.048 1.00 94.31 89 CYS A C 1
ATOM 676 O O . CYS A 1 89 ? 9.515 6.584 5.965 1.00 94.31 89 CYS A O 1
ATOM 678 N N . GLU A 1 90 ? 9.427 4.565 4.998 1.00 95.69 90 GLU A N 1
ATOM 679 C CA . GLU A 1 90 ? 9.107 5.083 3.668 1.00 95.69 90 GLU A CA 1
ATOM 680 C C . GLU A 1 90 ? 7.710 5.726 3.628 1.00 95.69 90 GLU A C 1
ATOM 682 O O . GLU A 1 90 ? 7.557 6.796 3.035 1.00 95.69 90 GLU A O 1
ATOM 687 N N . LEU A 1 91 ? 6.716 5.156 4.323 1.00 96.69 91 LEU A N 1
ATOM 688 C CA . LEU A 1 91 ? 5.402 5.785 4.514 1.00 96.69 91 LEU A CA 1
ATOM 689 C C . LEU A 1 91 ? 5.539 7.146 5.202 1.00 96.69 91 LEU A C 1
ATOM 691 O O . LEU A 1 91 ? 5.022 8.143 4.700 1.00 96.69 91 LEU A O 1
ATOM 695 N N . ALA A 1 92 ? 6.261 7.203 6.322 1.00 95.25 92 ALA A N 1
ATOM 696 C CA . ALA A 1 92 ? 6.451 8.438 7.075 1.00 95.25 92 ALA A CA 1
ATOM 697 C C . ALA A 1 92 ? 7.180 9.510 6.252 1.00 95.25 92 ALA A C 1
ATOM 699 O O . ALA A 1 92 ? 6.741 10.659 6.171 1.00 95.25 92 ALA A O 1
ATOM 700 N N . LYS A 1 93 ? 8.264 9.116 5.581 1.00 94.50 93 LYS A N 1
ATOM 701 C CA . LYS A 1 93 ? 9.108 9.991 4.764 1.00 94.50 93 LYS A CA 1
ATOM 702 C C . LYS A 1 93 ? 8.373 10.574 3.561 1.00 94.50 93 LYS A C 1
ATOM 704 O O . LYS A 1 93 ? 8.553 11.750 3.255 1.00 94.50 93 LYS A O 1
ATOM 709 N N . HIS A 1 94 ? 7.585 9.764 2.858 1.00 95.88 94 HIS A N 1
ATOM 710 C CA . HIS A 1 94 ? 6.961 10.176 1.600 1.00 95.88 94 HIS A CA 1
ATOM 711 C C . HIS A 1 94 ? 5.520 10.673 1.757 1.00 95.88 94 HIS A C 1
ATOM 713 O O . HIS A 1 94 ? 5.050 11.420 0.901 1.00 95.88 94 HIS A O 1
ATOM 719 N N . HIS A 1 95 ? 4.834 10.313 2.846 1.00 97.50 95 HIS A N 1
ATOM 720 C CA . HIS A 1 95 ? 3.411 10.603 3.036 1.00 97.50 95 HIS A CA 1
ATOM 721 C C . HIS A 1 95 ? 3.061 11.196 4.410 1.00 97.50 95 HIS A C 1
ATOM 723 O O . HIS A 1 95 ? 1.878 11.278 4.736 1.00 97.50 95 HIS A O 1
ATOM 729 N N . GLY A 1 96 ? 4.036 11.665 5.200 1.00 96.75 96 GLY A N 1
ATOM 730 C CA . GLY A 1 96 ? 3.820 12.218 6.548 1.00 96.75 96 GLY A CA 1
ATOM 731 C C . GLY A 1 96 ? 2.618 13.168 6.689 1.00 96.75 96 GLY A C 1
ATOM 732 O O . GLY A 1 96 ? 1.724 12.869 7.480 1.00 96.75 96 GLY A O 1
ATOM 733 N N . PRO A 1 97 ? 2.496 14.235 5.872 1.00 97.12 97 PRO A N 1
ATOM 734 C CA . PRO A 1 97 ? 1.345 15.142 5.944 1.00 97.12 97 PRO A CA 1
ATOM 735 C C . PRO A 1 97 ? -0.008 14.460 5.687 1.00 97.12 97 PRO A C 1
ATOM 737 O O . PRO A 1 97 ? -1.007 14.796 6.322 1.00 97.12 97 PRO A O 1
ATOM 740 N N . ALA A 1 98 ? -0.057 13.485 4.773 1.00 97.94 98 ALA A N 1
ATOM 741 C CA . ALA A 1 98 ? -1.275 12.726 4.493 1.00 97.94 98 ALA A CA 1
ATOM 742 C C . ALA A 1 98 ? -1.626 11.774 5.648 1.00 97.94 98 ALA A C 1
ATOM 744 O O . ALA A 1 98 ? -2.802 11.588 5.956 1.00 97.94 98 ALA A O 1
ATOM 745 N N . LEU A 1 99 ? -0.618 11.210 6.318 1.00 98.00 99 LEU A N 1
ATOM 746 C CA . LEU A 1 99 ? -0.795 10.378 7.509 1.00 98.00 99 LEU A CA 1
ATOM 747 C C . LEU A 1 99 ? -1.291 11.196 8.711 1.00 98.00 99 LEU A C 1
ATOM 749 O O . LEU A 1 99 ? -2.161 10.728 9.442 1.00 98.00 99 LEU A O 1
ATOM 753 N N . ASP A 1 100 ? -0.810 12.427 8.889 1.00 97.50 100 ASP A N 1
ATOM 754 C CA . ASP A 1 100 ? -1.334 13.332 9.920 1.00 97.50 100 ASP A CA 1
ATOM 755 C C . ASP A 1 100 ? -2.787 13.739 9.620 1.00 97.50 100 ASP A C 1
ATOM 757 O O . ASP A 1 100 ? -3.644 13.700 10.504 1.00 97.50 100 ASP A O 1
ATOM 761 N N . ALA A 1 101 ? -3.107 14.047 8.358 1.00 97.56 101 ALA A N 1
ATOM 762 C CA . ALA A 1 101 ? -4.481 14.336 7.939 1.00 97.56 101 ALA A CA 1
ATOM 763 C C . ALA A 1 101 ? -5.424 13.138 8.152 1.00 97.56 101 ALA A C 1
ATOM 765 O O . ALA A 1 101 ? -6.581 13.311 8.540 1.00 97.56 101 ALA A O 1
ATOM 766 N N . LEU A 1 102 ? -4.926 11.914 7.957 1.00 97.38 102 LEU A N 1
ATOM 767 C CA . LEU A 1 102 ? -5.667 10.682 8.218 1.00 97.38 102 LEU A CA 1
ATOM 768 C C . LEU A 1 102 ? -6.085 10.565 9.692 1.00 97.38 102 LEU A C 1
ATOM 770 O O . LEU A 1 102 ? -7.201 10.123 9.981 1.00 97.38 102 LEU A O 1
ATOM 774 N N . LEU A 1 103 ? -5.246 10.998 10.637 1.00 97.00 103 LEU A N 1
ATOM 775 C CA . LEU A 1 103 ? -5.575 10.964 12.068 1.00 97.00 103 LEU A CA 1
ATOM 776 C C . LEU A 1 103 ? -6.741 11.890 12.442 1.00 97.00 103 LEU A C 1
ATOM 778 O O . LEU A 1 103 ? -7.448 11.599 13.406 1.00 97.00 103 LEU A O 1
ATOM 782 N N . ALA A 1 104 ? -6.993 12.945 11.663 1.00 96.88 104 ALA A N 1
ATOM 783 C CA . ALA A 1 104 ? -8.119 13.856 11.874 1.00 96.88 104 ALA A CA 1
ATOM 784 C C . ALA A 1 104 ? -9.478 13.279 11.421 1.00 96.88 104 ALA A C 1
ATOM 786 O O . ALA A 1 104 ? -10.530 13.835 11.743 1.00 96.88 104 ALA A O 1
ATOM 787 N N . ILE A 1 105 ? -9.489 12.168 10.678 1.00 98.12 105 ILE A N 1
ATOM 788 C CA . ILE A 1 105 ? -10.721 11.521 10.213 1.00 98.12 105 ILE A CA 1
ATOM 789 C C . ILE A 1 105 ? -11.400 10.798 11.387 1.00 98.12 105 ILE A C 1
ATOM 791 O O . ILE A 1 105 ? -10.854 9.845 11.936 1.00 98.12 105 ILE A O 1
ATOM 795 N N . ALA A 1 106 ? -12.625 11.205 11.731 1.00 97.25 106 ALA A N 1
ATOM 796 C CA . ALA A 1 106 ? -13.383 10.614 12.841 1.00 97.25 106 ALA A CA 1
ATOM 797 C C . ALA A 1 106 ? -13.848 9.165 12.580 1.00 97.25 106 ALA A C 1
ATOM 799 O O . ALA A 1 106 ? -13.957 8.362 13.503 1.00 97.25 106 ALA A O 1
ATOM 800 N N . ASP A 1 107 ? -14.133 8.828 11.320 1.00 97.31 107 ASP A N 1
ATOM 801 C C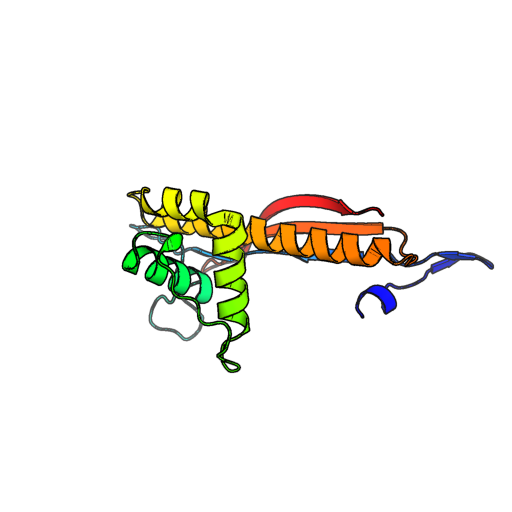A . ASP A 1 107 ? -14.597 7.499 10.917 1.00 97.31 107 ASP A CA 1
ATOM 802 C C . ASP A 1 107 ? -13.412 6.535 10.736 1.00 97.31 107 ASP A C 1
ATOM 804 O O . ASP A 1 107 ? -12.607 6.670 9.809 1.00 97.31 107 ASP A O 1
ATOM 808 N N . GLY A 1 108 ? -13.333 5.523 11.603 1.00 96.44 108 GLY A N 1
ATOM 809 C CA . GLY A 1 108 ? -12.266 4.523 11.576 1.00 96.44 108 GLY A CA 1
ATOM 810 C C . GLY A 1 108 ? -12.203 3.700 10.286 1.00 96.44 108 GLY A C 1
ATOM 811 O O . GLY A 1 108 ? -11.107 3.345 9.856 1.00 96.44 108 GLY A O 1
ATOM 812 N N . ASN A 1 109 ? -13.332 3.440 9.622 1.00 97.06 109 ASN A N 1
ATOM 813 C CA . ASN A 1 109 ? -13.326 2.751 8.331 1.00 97.06 109 ASN A CA 1
ATOM 814 C C . ASN A 1 109 ? -12.701 3.628 7.250 1.00 97.06 109 ASN A C 1
ATOM 816 O O . ASN A 1 109 ? -11.869 3.155 6.476 1.00 97.06 109 ASN A O 1
ATOM 820 N N . LYS A 1 110 ? -13.045 4.920 7.230 1.00 97.81 110 LYS A N 1
ATOM 821 C CA . LYS A 1 110 ? -12.425 5.871 6.299 1.00 97.81 110 LYS A CA 1
ATOM 822 C C . LYS A 1 110 ? -10.924 5.985 6.539 1.00 97.81 110 LYS A C 1
ATOM 824 O O . LYS A 1 110 ? -10.179 5.973 5.569 1.00 97.81 110 LYS A O 1
ATOM 829 N N . GLN A 1 111 ? -10.467 5.991 7.792 1.00 98.25 111 GLN A N 1
ATOM 830 C CA . GLN A 1 111 ? -9.030 5.954 8.100 1.00 98.25 111 GLN A CA 1
ATOM 831 C C . GLN A 1 111 ? -8.332 4.741 7.479 1.00 98.25 111 GLN A C 1
ATOM 833 O O . GLN A 1 111 ? -7.270 4.878 6.880 1.00 98.25 111 GLN A O 1
ATOM 838 N N . VAL A 1 112 ? -8.928 3.553 7.591 1.00 98.31 112 VAL A N 1
ATOM 839 C CA . VAL A 1 112 ? -8.357 2.332 7.008 1.00 98.31 112 VAL A CA 1
ATOM 840 C C . VAL A 1 112 ? -8.317 2.400 5.480 1.00 98.31 112 VAL A C 1
ATOM 842 O O . VAL A 1 112 ? -7.309 2.030 4.878 1.00 98.31 112 VAL A O 1
ATOM 845 N N . ILE A 1 113 ? -9.385 2.894 4.852 1.00 97.81 113 ILE A N 1
ATOM 846 C CA . ILE A 1 113 ? -9.458 3.059 3.395 1.00 97.81 113 ILE A CA 1
ATOM 847 C C . ILE A 1 113 ? -8.402 4.059 2.908 1.00 97.81 113 ILE A C 1
ATOM 849 O O . ILE A 1 113 ? -7.692 3.770 1.945 1.00 97.81 113 ILE A O 1
ATOM 853 N N . GLU A 1 114 ? -8.267 5.211 3.568 1.00 98.31 114 GLU A N 1
ATOM 854 C CA . GLU A 1 114 ? -7.250 6.206 3.210 1.00 98.31 114 GLU A CA 1
ATOM 855 C C . GLU A 1 114 ? -5.834 5.658 3.406 1.00 98.31 114 GLU A C 1
ATOM 857 O O . GLU A 1 114 ? -4.984 5.845 2.536 1.00 98.31 114 GLU A O 1
ATOM 862 N N . LEU A 1 115 ? -5.585 4.886 4.469 1.00 98.50 115 LEU A N 1
ATOM 863 C CA . LEU A 1 115 ? -4.285 4.244 4.653 1.00 98.50 115 LEU A CA 1
ATOM 864 C C . LEU A 1 115 ? -3.974 3.248 3.530 1.00 98.50 115 LEU A C 1
ATOM 866 O O . LEU A 1 115 ? -2.842 3.196 3.057 1.00 98.50 115 LEU A O 1
ATOM 870 N N . ALA A 1 116 ? -4.962 2.468 3.082 1.00 98.19 116 ALA A N 1
ATOM 871 C CA . ALA A 1 116 ? -4.777 1.533 1.975 1.00 98.19 116 ALA A CA 1
ATOM 872 C C . ALA A 1 116 ? -4.407 2.256 0.668 1.00 98.19 116 ALA A C 1
ATOM 874 O O . ALA A 1 116 ? -3.549 1.769 -0.070 1.00 98.19 116 ALA A O 1
ATOM 875 N N . LYS A 1 117 ? -4.998 3.431 0.409 1.00 98.19 117 LYS A N 1
ATOM 876 C CA . LYS A 1 117 ? -4.646 4.281 -0.740 1.00 98.19 117 LYS A CA 1
ATOM 877 C C . LYS A 1 117 ? -3.223 4.819 -0.629 1.00 98.19 117 LYS A C 1
ATOM 879 O O . LYS A 1 117 ? -2.449 4.635 -1.560 1.00 98.19 117 LYS A O 1
ATOM 884 N N . ILE A 1 118 ? -2.866 5.399 0.519 1.00 98.38 118 ILE A N 1
ATOM 885 C CA . ILE A 1 118 ? -1.514 5.919 0.775 1.00 98.38 118 ILE A CA 1
ATOM 886 C C . ILE A 1 118 ? -0.469 4.806 0.610 1.00 98.38 118 ILE A C 1
ATOM 888 O O . ILE A 1 118 ? 0.556 5.002 -0.037 1.00 98.38 118 ILE A O 1
ATOM 892 N N . ASN A 1 119 ? -0.742 3.613 1.145 1.00 98.19 119 ASN A N 1
ATOM 893 C CA . ASN A 1 119 ? 0.149 2.467 0.994 1.00 98.19 119 ASN A CA 1
ATOM 894 C C . ASN A 1 119 ? 0.277 2.017 -0.469 1.00 98.19 119 ASN A C 1
ATOM 896 O O . ASN A 1 119 ? 1.370 1.664 -0.906 1.00 98.19 119 ASN A O 1
ATOM 900 N N . ASN A 1 120 ? -0.810 2.051 -1.245 1.00 98.00 120 ASN A N 1
ATOM 901 C CA . ASN A 1 120 ? -0.733 1.758 -2.673 1.00 98.00 120 ASN A CA 1
ATOM 902 C C . ASN A 1 120 ? 0.147 2.768 -3.413 1.00 98.00 120 ASN A C 1
ATOM 904 O O . ASN A 1 120 ? 0.986 2.366 -4.213 1.00 98.00 120 ASN A O 1
ATOM 908 N N . ASP A 1 121 ? -0.021 4.058 -3.121 1.00 97.81 121 ASP A N 1
ATOM 909 C CA . ASP A 1 121 ? 0.762 5.126 -3.745 1.00 97.81 121 ASP A CA 1
ATOM 910 C C . ASP A 1 121 ? 2.260 4.968 -3.430 1.00 97.81 121 ASP A C 1
ATOM 912 O O . ASP A 1 121 ? 3.104 5.147 -4.314 1.00 97.81 121 ASP A O 1
ATOM 916 N N . LEU A 1 122 ? 2.603 4.533 -2.209 1.00 97.31 122 LEU A N 1
ATOM 917 C CA . LEU A 1 122 ? 3.982 4.201 -1.854 1.00 97.31 122 LEU A CA 1
ATOM 918 C C . LEU A 1 122 ? 4.525 3.029 -2.686 1.00 97.31 122 LEU A C 1
ATOM 920 O O . LEU A 1 122 ? 5.614 3.140 -3.256 1.00 97.31 122 LEU A O 1
ATOM 924 N N . VAL A 1 123 ? 3.791 1.911 -2.748 1.00 96.06 123 VAL A N 1
ATOM 925 C CA . VAL A 1 123 ? 4.202 0.701 -3.486 1.00 96.06 123 VAL A CA 1
ATOM 926 C C . VAL A 1 123 ? 4.381 1.009 -4.971 1.00 96.06 123 VAL A C 1
ATOM 928 O O . VAL A 1 123 ? 5.405 0.667 -5.567 1.00 96.06 123 VAL A O 1
ATOM 931 N N . GLU A 1 124 ? 3.416 1.700 -5.565 1.00 96.31 124 GLU A N 1
ATOM 932 C CA . GLU A 1 124 ? 3.455 2.112 -6.962 1.00 96.31 124 GLU A CA 1
ATOM 933 C C . GLU A 1 124 ? 4.646 3.037 -7.242 1.00 96.31 124 GLU A C 1
ATOM 935 O O . GLU A 1 124 ? 5.415 2.808 -8.181 1.00 96.31 124 GLU A O 1
ATOM 940 N N . GLY A 1 125 ? 4.848 4.049 -6.394 1.00 95.38 125 GLY A N 1
ATOM 941 C CA . GLY A 1 125 ? 5.975 4.967 -6.498 1.00 95.38 125 GLY A CA 1
ATOM 942 C C . GLY A 1 125 ? 7.322 4.255 -6.372 1.00 95.38 125 GLY A C 1
ATOM 943 O O . GLY A 1 125 ? 8.251 4.567 -7.121 1.00 95.38 125 GLY A O 1
ATOM 944 N N . ALA A 1 126 ? 7.441 3.283 -5.466 1.00 94.69 126 ALA A N 1
ATOM 945 C CA . ALA A 1 126 ? 8.650 2.481 -5.305 1.00 94.69 126 ALA A CA 1
ATOM 946 C C . ALA A 1 126 ? 8.959 1.665 -6.570 1.00 94.69 126 ALA A C 1
ATOM 948 O O . ALA A 1 126 ? 10.092 1.702 -7.054 1.00 94.69 126 ALA A O 1
ATOM 949 N N . ILE A 1 127 ? 7.957 1.010 -7.163 1.00 93.75 127 ILE A N 1
ATOM 950 C CA . ILE A 1 127 ? 8.130 0.239 -8.404 1.00 93.75 127 ILE A CA 1
ATOM 951 C C . ILE A 1 127 ? 8.525 1.148 -9.564 1.00 93.75 127 ILE A C 1
ATOM 953 O O . ILE A 1 127 ? 9.479 0.841 -10.277 1.00 93.75 127 ILE A O 1
ATOM 957 N N . LYS A 1 128 ? 7.861 2.298 -9.728 1.00 93.75 128 LYS A N 1
ATOM 958 C CA . LYS A 1 128 ? 8.219 3.280 -10.763 1.00 93.75 128 LYS A CA 1
ATOM 959 C C . LYS A 1 128 ? 9.672 3.740 -10.622 1.00 93.75 128 LYS A C 1
ATOM 961 O O . LYS A 1 128 ? 10.396 3.766 -11.615 1.00 93.75 128 LYS A O 1
ATOM 966 N N . ARG A 1 129 ? 10.135 4.027 -9.395 1.00 93.19 129 ARG A N 1
ATOM 967 C CA . ARG A 1 129 ? 11.545 4.371 -9.123 1.00 93.19 129 ARG A CA 1
ATOM 968 C C . ARG A 1 129 ? 12.496 3.222 -9.457 1.00 93.19 129 ARG A C 1
ATOM 970 O O . ARG A 1 129 ? 13.532 3.464 -10.072 1.00 93.19 129 ARG A O 1
ATOM 977 N N . MET A 1 130 ? 12.152 1.988 -9.086 1.00 91.62 130 MET A N 1
ATOM 978 C CA . MET A 1 130 ? 12.959 0.802 -9.399 1.00 91.62 130 MET A CA 1
ATOM 979 C C . MET A 1 130 ? 13.084 0.580 -10.907 1.00 91.62 130 MET A C 1
ATOM 981 O O . MET A 1 130 ? 14.189 0.356 -11.396 1.00 91.62 130 MET A O 1
ATOM 985 N N . VAL A 1 131 ? 11.977 0.677 -11.646 1.00 90.12 131 VAL A N 1
ATOM 986 C CA . VAL A 1 131 ? 11.962 0.506 -13.103 1.00 90.12 131 VAL A CA 1
ATOM 987 C C . VAL A 1 131 ? 12.731 1.629 -13.795 1.00 90.12 131 VAL A C 1
ATOM 989 O O . VAL A 1 131 ? 13.544 1.347 -14.668 1.00 90.12 131 VAL A O 1
ATOM 992 N N . ALA A 1 132 ? 12.560 2.885 -13.376 1.00 89.81 132 ALA A N 1
ATOM 993 C CA . ALA A 1 132 ? 13.326 4.002 -13.928 1.00 89.81 132 ALA A CA 1
ATOM 994 C C . ALA A 1 132 ? 14.839 3.832 -13.698 1.00 89.81 132 ALA A C 1
ATOM 996 O O . ALA A 1 132 ? 15.633 3.990 -14.623 1.00 89.81 132 ALA A O 1
ATOM 997 N N . ALA A 1 133 ? 15.246 3.449 -12.482 1.00 89.81 133 ALA A N 1
ATOM 998 C CA . ALA A 1 133 ? 16.649 3.185 -12.160 1.00 89.81 133 ALA A CA 1
ATOM 999 C C . ALA A 1 133 ? 17.220 1.984 -12.928 1.00 89.81 133 ALA A C 1
ATOM 1001 O O . ALA A 1 133 ? 18.419 1.942 -13.199 1.00 89.81 133 ALA A O 1
ATOM 1002 N N . PHE A 1 134 ? 16.377 1.005 -13.250 1.00 87.19 134 PHE A N 1
ATOM 1003 C CA . PHE A 1 134 ? 16.740 -0.147 -14.059 1.00 87.19 134 PHE A CA 1
ATOM 1004 C C . PHE A 1 134 ? 16.951 0.249 -15.528 1.00 87.19 134 PHE A C 1
ATOM 1006 O O . PHE A 1 134 ? 18.042 0.049 -16.053 1.00 87.19 134 PHE A O 1
ATOM 1013 N N . LEU A 1 135 ? 15.978 0.910 -16.157 1.00 84.12 135 LEU A N 1
ATOM 1014 C CA . LEU A 1 135 ? 16.068 1.344 -17.558 1.00 84.12 135 LEU A CA 1
ATOM 1015 C C . LEU A 1 135 ? 17.209 2.351 -17.789 1.00 84.12 135 LEU A C 1
ATOM 1017 O O . LEU A 1 135 ? 17.913 2.275 -18.794 1.00 84.12 135 LEU A O 1
ATOM 1021 N N . GLY A 1 136 ? 17.483 3.223 -16.814 1.00 83.62 136 GLY A N 1
ATOM 1022 C CA . GLY A 1 136 ? 18.598 4.175 -16.869 1.00 83.62 136 GLY A CA 1
ATOM 1023 C C . GLY A 1 136 ? 20.000 3.545 -16.919 1.00 83.62 136 GLY A C 1
ATOM 1024 O O . GLY A 1 136 ? 20.970 4.254 -17.173 1.00 83.62 136 GLY A O 1
ATOM 1025 N N . ARG A 1 137 ? 20.140 2.229 -16.699 1.00 82.44 137 ARG A N 1
ATOM 1026 C CA . ARG A 1 137 ? 21.422 1.502 -16.808 1.00 82.44 137 ARG A CA 1
ATOM 1027 C C . ARG A 1 137 ? 21.721 0.990 -18.220 1.00 82.44 137 ARG A C 1
ATOM 1029 O O . ARG A 1 137 ? 22.711 0.287 -18.398 1.00 82.44 137 ARG A O 1
ATOM 1036 N N . GLY A 1 138 ? 20.896 1.339 -19.209 1.00 67.88 138 GLY A N 1
ATOM 1037 C CA . GLY A 1 138 ? 21.073 0.904 -20.596 1.00 67.88 138 GLY A CA 1
ATOM 1038 C C . GLY A 1 138 ? 20.680 -0.555 -20.825 1.00 67.88 138 GLY A C 1
ATOM 1039 O O . GLY A 1 138 ? 21.222 -1.194 -21.722 1.00 67.88 138 GLY A O 1
ATOM 1040 N N . HIS A 1 139 ? 19.772 -1.090 -20.002 1.00 67.50 139 HIS A N 1
ATOM 1041 C CA . HIS A 1 139 ? 19.165 -2.385 -20.277 1.00 67.50 139 HIS A CA 1
ATOM 1042 C C . HIS A 1 139 ? 18.233 -2.284 -21.484 1.00 67.50 139 HIS A C 1
ATOM 1044 O O . HIS A 1 139 ? 17.542 -1.284 -21.692 1.00 67.50 139 HIS A O 1
ATOM 1050 N N . CYS A 1 140 ? 18.274 -3.328 -22.296 1.00 56.62 140 CYS A N 1
ATOM 1051 C CA . CYS A 1 140 ? 17.443 -3.481 -23.463 1.00 56.62 140 CYS A CA 1
ATOM 1052 C C . CYS A 1 140 ? 16.251 -4.350 -23.026 1.00 56.62 140 CYS A C 1
ATOM 1054 O O . CYS A 1 140 ? 16.340 -5.566 -22.885 1.00 56.62 140 CYS A O 1
ATOM 1056 N N . GLU A 1 141 ? 15.146 -3.699 -22.675 1.00 64.56 141 GLU A N 1
ATOM 1057 C CA . GLU A 1 141 ? 13.830 -4.326 -22.621 1.00 64.56 141 GLU A CA 1
ATOM 1058 C C . GLU A 1 141 ? 12.880 -3.456 -23.430 1.00 64.56 141 GLU A C 1
ATOM 1060 O O . GLU A 1 141 ? 12.829 -2.236 -23.260 1.00 64.56 141 GLU A O 1
ATOM 1065 N N . ASN A 1 142 ? 12.083 -4.080 -24.296 1.00 68.06 142 ASN A N 1
ATOM 1066 C CA . ASN A 1 142 ? 11.247 -3.326 -25.223 1.00 68.06 142 ASN A CA 1
ATOM 1067 C C . ASN A 1 142 ? 10.171 -2.500 -24.502 1.00 68.06 142 ASN A C 1
ATOM 1069 O O . ASN A 1 142 ? 9.944 -1.342 -24.870 1.00 68.06 142 ASN A O 1
ATOM 1073 N N . ARG A 1 143 ? 9.467 -3.083 -23.512 1.00 83.94 143 ARG A N 1
ATOM 1074 C CA . ARG A 1 143 ? 8.416 -2.408 -22.720 1.00 83.94 143 ARG A CA 1
ATOM 1075 C C . ARG A 1 143 ? 8.237 -3.054 -21.349 1.00 83.94 143 ARG A C 1
ATOM 1077 O O . ARG A 1 143 ? 8.123 -4.276 -21.239 1.00 83.94 143 ARG A O 1
ATOM 1084 N N . ILE A 1 144 ? 8.094 -2.220 -20.323 1.00 90.75 144 ILE A N 1
ATOM 1085 C CA . ILE A 1 144 ? 7.699 -2.639 -18.977 1.00 90.75 144 ILE A CA 1
ATOM 1086 C C . ILE A 1 144 ? 6.341 -2.011 -18.671 1.00 90.75 144 ILE A C 1
ATOM 1088 O O . ILE A 1 144 ? 6.211 -0.793 -18.671 1.00 90.75 144 ILE A O 1
ATOM 1092 N N . ALA A 1 145 ? 5.315 -2.819 -18.429 1.00 93.88 145 ALA A N 1
ATOM 1093 C CA . ALA A 1 145 ? 3.993 -2.351 -18.028 1.00 93.88 145 ALA A CA 1
ATOM 1094 C C . ALA A 1 145 ? 3.780 -2.525 -16.520 1.00 93.88 145 ALA A C 1
ATOM 1096 O O . ALA A 1 145 ? 4.254 -3.494 -15.928 1.00 93.88 145 ALA A O 1
ATOM 1097 N N . LEU A 1 146 ? 3.045 -1.600 -15.910 1.00 95.81 146 LEU A N 1
ATOM 1098 C CA . LEU A 1 146 ? 2.616 -1.640 -14.518 1.00 95.81 146 LEU A CA 1
ATOM 1099 C C . LEU A 1 146 ? 1.089 -1.622 -14.457 1.00 95.81 146 LEU A C 1
ATOM 1101 O O . LEU A 1 146 ? 0.453 -0.740 -15.031 1.00 95.81 146 LEU A O 1
ATOM 1105 N N . VAL A 1 147 ? 0.523 -2.580 -13.731 1.00 97.94 147 VAL A N 1
ATOM 1106 C CA . VAL A 1 147 ? -0.877 -2.611 -13.304 1.00 97.94 147 VAL A CA 1
ATOM 1107 C C . VAL A 1 147 ? -0.885 -2.470 -11.785 1.00 97.94 147 VAL A C 1
ATOM 1109 O O . VAL A 1 147 ? -0.448 -3.371 -11.068 1.00 97.94 147 VAL A O 1
ATOM 1112 N N . SER A 1 148 ? -1.345 -1.319 -11.303 1.00 98.00 148 SER A N 1
ATOM 1113 C CA . SER A 1 148 ? -1.393 -0.951 -9.883 1.00 98.00 148 SER A CA 1
ATOM 1114 C C . SER A 1 148 ? -2.841 -0.859 -9.413 1.00 98.00 148 SER A C 1
ATOM 1116 O O . SER A 1 148 ? -3.720 -0.406 -10.156 1.00 98.00 148 SER A O 1
ATOM 1118 N N . GLY A 1 149 ? -3.114 -1.279 -8.181 1.00 98.06 149 GLY A N 1
ATOM 1119 C CA . GLY A 1 149 ? -4.455 -1.225 -7.610 1.00 98.06 149 GLY A CA 1
ATOM 1120 C C . GLY A 1 149 ? -4.528 -1.736 -6.182 1.00 98.06 149 GLY A C 1
ATOM 1121 O O . GLY A 1 149 ? -3.541 -2.163 -5.604 1.00 98.06 149 GLY A O 1
ATOM 1122 N N . ILE A 1 150 ? -5.717 -1.703 -5.593 1.00 98.50 150 ILE A N 1
ATOM 1123 C CA . ILE A 1 150 ? -5.928 -2.167 -4.219 1.00 98.50 150 ILE A CA 1
ATOM 1124 C C . ILE A 1 150 ? -6.695 -3.481 -4.259 1.00 98.50 150 ILE A C 1
ATOM 1126 O O . ILE A 1 150 ? -7.824 -3.529 -4.747 1.00 98.50 150 ILE A O 1
ATOM 1130 N N . THR A 1 151 ? -6.102 -4.530 -3.703 1.00 98.31 151 THR A N 1
ATOM 1131 C CA . THR A 1 151 ? -6.777 -5.812 -3.503 1.00 98.31 151 THR A CA 1
ATOM 1132 C C . THR A 1 151 ? -7.685 -5.718 -2.275 1.00 98.31 151 THR A C 1
ATOM 1134 O O . THR A 1 151 ? -7.233 -5.393 -1.176 1.00 98.31 151 THR A O 1
ATOM 1137 N N . ILE A 1 152 ? -8.977 -5.985 -2.438 1.00 98.00 152 ILE A N 1
ATOM 1138 C CA . ILE A 1 152 ? -9.947 -6.056 -1.344 1.00 98.00 152 ILE A CA 1
ATOM 1139 C C . ILE A 1 152 ? -10.193 -7.525 -1.045 1.00 98.00 152 ILE A C 1
ATOM 1141 O O . ILE A 1 152 ? -10.785 -8.226 -1.861 1.00 98.00 152 ILE A O 1
ATOM 1145 N N . ASN A 1 153 ? -9.773 -7.973 0.134 1.00 97.88 153 ASN A N 1
ATOM 1146 C CA . ASN A 1 153 ? -10.052 -9.330 0.575 1.00 97.88 153 ASN A CA 1
ATOM 1147 C C . ASN A 1 153 ? -11.408 -9.392 1.274 1.00 97.88 153 ASN A C 1
ATOM 1149 O O . ASN A 1 153 ? -11.593 -8.724 2.296 1.00 97.88 153 ASN A O 1
ATOM 1153 N N . ALA A 1 154 ? -12.333 -10.200 0.761 1.00 95.06 154 ALA A N 1
ATOM 1154 C CA . ALA A 1 154 ? -13.657 -10.393 1.348 1.00 95.06 154 ALA A CA 1
ATOM 1155 C C . ALA A 1 154 ? -13.954 -11.888 1.585 1.00 95.06 154 ALA A C 1
ATOM 1157 O O . ALA A 1 154 ? -13.249 -12.747 1.061 1.00 95.06 154 ALA A O 1
ATOM 1158 N N . PRO A 1 155 ? -14.978 -12.238 2.389 1.00 91.88 155 PRO A N 1
ATOM 1159 C CA . PRO A 1 155 ? -15.221 -13.633 2.765 1.00 91.88 155 PRO A CA 1
ATOM 1160 C C . PRO A 1 155 ? -15.563 -14.574 1.604 1.00 91.88 155 PRO A C 1
ATOM 1162 O O . PRO A 1 155 ? -15.253 -15.758 1.681 1.00 91.88 155 PRO A O 1
ATOM 1165 N N . ALA A 1 156 ? -16.242 -14.069 0.569 1.00 89.31 156 ALA A N 1
ATOM 1166 C CA . ALA A 1 156 ? -16.694 -14.879 -0.561 1.00 89.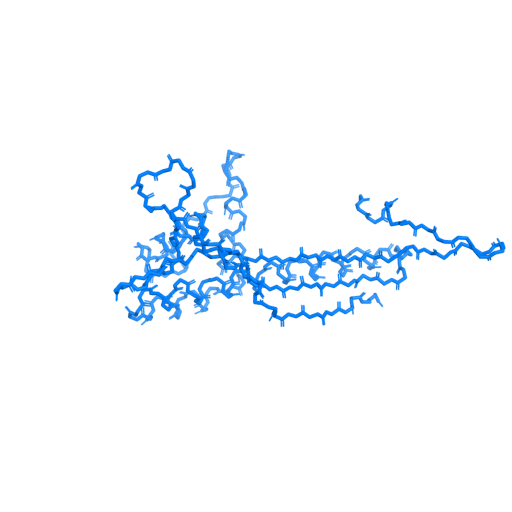31 156 ALA A CA 1
ATOM 1167 C C . ALA A 1 156 ? -15.679 -14.898 -1.712 1.00 89.31 156 ALA A C 1
ATOM 1169 O O . ALA A 1 156 ? -15.409 -15.952 -2.279 1.00 89.31 156 ALA A O 1
ATOM 1170 N N . GLU A 1 157 ? -15.125 -13.735 -2.048 1.00 94.12 157 GLU A N 1
ATOM 1171 C CA . GLU A 1 157 ? -14.177 -13.556 -3.144 1.00 94.12 157 GLU A CA 1
ATOM 1172 C C . GLU A 1 157 ? -13.324 -12.305 -2.924 1.00 94.12 157 GLU A C 1
ATOM 1174 O O . GLU A 1 157 ? -13.692 -11.412 -2.158 1.00 94.12 157 GLU A O 1
ATOM 1179 N N . ASP A 1 158 ? -12.191 -12.241 -3.615 1.00 96.56 158 ASP A N 1
ATOM 1180 C CA . ASP A 1 158 ? -11.317 -11.075 -3.611 1.00 96.56 158 ASP A CA 1
ATOM 1181 C C . ASP A 1 158 ? -11.647 -10.156 -4.793 1.00 96.56 158 ASP A C 1
ATOM 1183 O O . ASP A 1 158 ? -11.904 -10.611 -5.908 1.00 96.56 158 ASP A O 1
ATOM 1187 N N . TYR A 1 159 ? -11.570 -8.847 -4.567 1.00 97.19 159 TYR A N 1
ATOM 1188 C CA . TYR A 1 159 ? -11.740 -7.834 -5.606 1.00 97.19 159 TYR A CA 1
ATOM 1189 C C . TYR A 1 159 ? -10.428 -7.100 -5.851 1.00 97.19 159 TYR A C 1
ATOM 1191 O O . TYR A 1 159 ? -9.602 -6.955 -4.952 1.00 97.19 159 TYR A O 1
ATOM 1199 N N . PHE A 1 160 ? -10.261 -6.555 -7.052 1.00 97.88 160 PHE A N 1
ATOM 1200 C CA . PHE A 1 160 ? -9.139 -5.684 -7.377 1.00 97.88 160 PHE A CA 1
ATOM 1201 C C . PHE A 1 160 ? -9.648 -4.335 -7.873 1.00 97.88 160 PHE A C 1
ATOM 1203 O O . PHE A 1 160 ? -10.281 -4.237 -8.926 1.00 97.88 160 PHE A O 1
ATOM 1210 N N . VAL A 1 161 ? -9.371 -3.279 -7.112 1.00 97.75 161 VAL A N 1
ATOM 1211 C CA . VAL A 1 161 ? -9.687 -1.906 -7.503 1.00 97.75 161 VAL A CA 1
ATOM 1212 C C . VAL A 1 161 ? -8.518 -1.360 -8.303 1.00 97.75 161 VAL A C 1
ATOM 1214 O O . VAL A 1 161 ? -7.512 -0.933 -7.734 1.00 97.75 161 VAL A O 1
ATOM 1217 N N . LEU A 1 162 ? -8.662 -1.375 -9.625 1.00 97.88 162 LEU A N 1
ATOM 1218 C CA . LEU A 1 162 ? -7.669 -0.826 -10.538 1.00 97.88 162 LEU A CA 1
ATOM 1219 C C . LEU A 1 162 ? -7.440 0.669 -10.262 1.00 97.88 162 LEU A C 1
ATOM 1221 O O . LEU A 1 162 ? -8.390 1.452 -10.219 1.00 97.88 162 LEU A O 1
ATOM 1225 N N . ARG A 1 163 ? -6.174 1.059 -10.101 1.00 96.75 163 ARG A N 1
ATOM 1226 C CA . ARG A 1 163 ? -5.739 2.452 -9.912 1.00 96.75 163 ARG A CA 1
ATOM 1227 C C . ARG A 1 163 ? -5.036 2.984 -11.150 1.00 96.75 163 ARG A C 1
ATOM 1229 O O . ARG A 1 163 ? -5.375 4.065 -11.620 1.00 96.75 163 ARG A O 1
ATOM 1236 N N . GLU A 1 164 ? -4.095 2.215 -11.688 1.00 94.75 164 GLU A N 1
ATOM 1237 C CA . GLU A 1 164 ? -3.291 2.633 -12.831 1.00 94.75 164 GLU A CA 1
ATOM 1238 C C . GLU A 1 164 ? -2.947 1.453 -13.742 1.00 94.75 164 GLU A C 1
ATOM 1240 O O . GLU A 1 164 ? -2.637 0.354 -13.279 1.00 94.75 164 GLU A O 1
ATOM 1245 N N . ILE A 1 165 ? -2.956 1.721 -15.050 1.00 96.88 165 ILE A N 1
ATOM 1246 C CA . ILE A 1 165 ? -2.262 0.924 -16.061 1.00 96.88 165 ILE A CA 1
ATOM 1247 C C . ILE A 1 165 ? -1.322 1.872 -16.796 1.00 96.88 165 ILE A C 1
ATOM 1249 O O . ILE A 1 165 ? -1.779 2.833 -17.417 1.00 96.88 165 ILE A O 1
ATOM 1253 N N . SER A 1 166 ? -0.021 1.609 -16.750 1.00 94.81 166 SER A N 1
ATOM 1254 C CA . SER A 1 166 ? 0.968 2.425 -17.452 1.00 94.81 166 SER A CA 1
ATOM 1255 C C . SER A 1 166 ? 2.043 1.581 -18.116 1.00 94.81 166 SER A C 1
ATOM 1257 O O . SER A 1 166 ? 2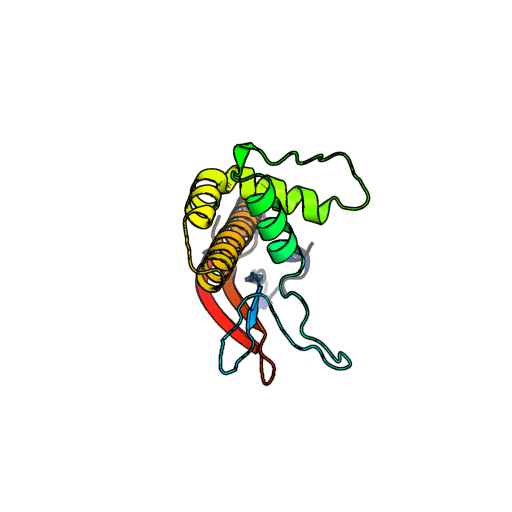.350 0.468 -17.696 1.00 94.81 166 SER A O 1
ATOM 1259 N N . VAL A 1 167 ? 2.607 2.114 -19.200 1.00 93.06 167 VAL A N 1
ATOM 1260 C CA . VAL A 1 167 ? 3.808 1.567 -19.835 1.00 93.06 167 VAL A CA 1
ATOM 1261 C C . VAL A 1 167 ? 4.967 2.470 -19.452 1.00 93.06 167 VAL A C 1
ATOM 1263 O O . VAL A 1 167 ? 5.015 3.633 -19.849 1.00 93.06 167 VAL A O 1
ATOM 1266 N N . LEU A 1 168 ? 5.887 1.917 -18.678 1.00 87.00 168 LEU A N 1
ATOM 1267 C CA . LEU A 1 168 ? 7.111 2.554 -18.235 1.00 87.00 168 LEU A CA 1
ATOM 1268 C C . LEU A 1 168 ? 8.145 2.419 -19.358 1.00 87.00 168 LEU A C 1
ATOM 1270 O O . LEU A 1 168 ? 8.424 1.318 -19.840 1.00 87.00 168 LEU A O 1
ATOM 1274 N N . LYS A 1 169 ? 8.663 3.558 -19.814 1.00 75.00 169 LYS A N 1
ATOM 1275 C CA . LYS A 1 169 ? 9.684 3.657 -20.862 1.00 75.00 169 LYS A CA 1
ATOM 1276 C C . LYS A 1 169 ? 10.885 4.417 -20.303 1.00 75.00 169 LYS A C 1
ATOM 1278 O O . LYS A 1 169 ? 10.690 5.301 -19.468 1.00 75.00 169 LYS A O 1
ATOM 1283 N N . GLY A 1 170 ? 12.081 4.015 -20.733 1.00 60.81 170 GLY A N 1
ATOM 1284 C CA . GLY A 1 170 ? 13.345 4.694 -20.437 1.00 60.81 170 GLY A CA 1
ATOM 1285 C C . GLY A 1 170 ? 13.533 5.931 -21.296 1.00 60.81 170 GLY A C 1
ATOM 1286 O O . GLY A 1 170 ? 12.909 5.985 -22.382 1.00 60.81 170 GLY A O 1
#

Radius of gyration: 19.34 Å; chains: 1; bounding box: 46×37×58 Å